Protein AF-A0A7W0M0T5-F1 (afdb_monomer_lite)

Radius of gyration: 12.28 Å; chains: 1; bounding box: 30×27×34 Å

Structure (mmCIF, N/CA/C/O backbone):
data_AF-A0A7W0M0T5-F1
#
_entry.id   AF-A0A7W0M0T5-F1
#
loop_
_atom_site.group_PDB
_atom_site.id
_atom_site.type_symbol
_atom_site.label_atom_id
_atom_site.label_alt_id
_atom_site.label_comp_id
_atom_site.label_asym_id
_atom_site.label_entity_id
_atom_site.label_seq_id
_atom_site.pdbx_PDB_ins_code
_atom_site.Cartn_x
_atom_site.Cartn_y
_atom_site.Cartn_z
_atom_site.occupancy
_atom_site.B_iso_or_equiv
_atom_site.auth_seq_id
_atom_site.auth_comp_id
_atom_site.auth_asym_id
_atom_site.auth_atom_id
_atom_site.pdbx_PDB_model_num
ATOM 1 N N . MET A 1 1 ? -16.115 4.414 -10.309 1.00 71.62 1 MET A N 1
ATOM 2 C CA . MET A 1 1 ? -15.600 4.769 -8.966 1.00 71.62 1 MET A CA 1
ATOM 3 C C . MET A 1 1 ? -15.502 3.499 -8.139 1.00 71.62 1 MET A C 1
ATOM 5 O O . MET A 1 1 ? -16.496 2.791 -8.063 1.00 71.62 1 MET A O 1
ATOM 9 N N . HIS A 1 2 ? -14.337 3.203 -7.556 1.00 86.19 2 HIS A N 1
ATOM 10 C CA . HIS A 1 2 ? -14.154 2.049 -6.670 1.00 86.19 2 HIS A CA 1
ATOM 11 C C . HIS A 1 2 ? -14.142 2.508 -5.212 1.00 86.19 2 HIS A C 1
ATOM 13 O O . HIS A 1 2 ? -13.516 3.514 -4.889 1.00 86.19 2 HIS A O 1
ATOM 19 N N . LYS A 1 3 ? -14.839 1.774 -4.343 1.00 90.69 3 LYS A N 1
ATOM 20 C CA . LYS A 1 3 ? -14.796 1.963 -2.889 1.00 90.69 3 LYS A CA 1
ATOM 21 C C . LYS A 1 3 ? -14.051 0.784 -2.279 1.00 90.69 3 LYS A C 1
ATOM 23 O O . LYS A 1 3 ? -14.447 -0.360 -2.510 1.00 90.69 3 LYS A O 1
ATOM 28 N N . VAL A 1 4 ? -13.003 1.078 -1.520 1.00 92.44 4 VAL A N 1
ATOM 29 C CA . VAL A 1 4 ? -12.210 0.107 -0.760 1.00 92.44 4 VAL A CA 1
ATOM 30 C C . VAL A 1 4 ? -12.389 0.443 0.714 1.00 92.44 4 VAL A C 1
ATOM 32 O O . VAL A 1 4 ? -12.364 1.617 1.087 1.00 92.44 4 VAL A O 1
ATOM 35 N N . THR A 1 5 ? -12.637 -0.567 1.537 1.00 94.56 5 THR A N 1
ATOM 36 C CA . THR A 1 5 ? -12.790 -0.383 2.980 1.00 94.56 5 THR A CA 1
ATOM 37 C C . THR A 1 5 ? -11.430 -0.236 3.657 1.00 94.56 5 THR A C 1
ATOM 39 O O . THR A 1 5 ? -10.408 -0.707 3.160 1.00 94.56 5 THR A O 1
ATOM 42 N N . LEU A 1 6 ? -11.413 0.387 4.835 1.00 93.56 6 LEU A N 1
ATOM 43 C CA . LEU A 1 6 ? -10.195 0.465 5.637 1.00 93.56 6 LEU A CA 1
ATOM 44 C C . LEU A 1 6 ? -9.683 -0.934 6.026 1.00 93.56 6 LEU A C 1
ATOM 46 O O . LEU A 1 6 ? -8.481 -1.165 5.989 1.00 93.56 6 LEU A O 1
ATOM 50 N N . GLY A 1 7 ? -10.587 -1.873 6.331 1.00 94.06 7 GLY A N 1
ATOM 51 C CA . GLY A 1 7 ? -10.229 -3.256 6.662 1.00 94.06 7 GLY A CA 1
ATOM 52 C C . GLY A 1 7 ? -9.484 -3.963 5.530 1.00 94.06 7 GLY A C 1
ATOM 53 O O . GLY A 1 7 ? -8.461 -4.588 5.780 1.00 94.06 7 GLY A O 1
ATOM 54 N N . GLU A 1 8 ? -9.922 -3.783 4.281 1.00 94.44 8 GLU A N 1
ATOM 55 C CA . GLU A 1 8 ? -9.222 -4.334 3.111 1.00 94.44 8 GLU A CA 1
ATOM 56 C C . GLU A 1 8 ? -7.802 -3.771 2.962 1.00 94.44 8 GLU A C 1
ATOM 58 O O . GLU A 1 8 ? -6.887 -4.513 2.627 1.00 94.44 8 GLU A O 1
ATOM 63 N N . LEU A 1 9 ? -7.588 -2.480 3.231 1.00 93.81 9 LEU A N 1
ATOM 64 C CA . LEU A 1 9 ? -6.247 -1.880 3.176 1.00 93.81 9 LEU A CA 1
ATOM 65 C C . LEU A 1 9 ? -5.358 -2.323 4.346 1.00 93.81 9 LEU A C 1
ATOM 67 O O . LEU A 1 9 ? -4.139 -2.418 4.201 1.00 93.81 9 LEU A O 1
ATOM 71 N N . LEU A 1 10 ? -5.959 -2.564 5.514 1.00 94.06 10 LEU A N 1
ATOM 72 C CA . LEU A 1 10 ? -5.232 -2.961 6.712 1.00 94.06 10 LEU A CA 1
ATOM 73 C C . LEU A 1 10 ? -4.924 -4.461 6.762 1.00 94.06 10 LEU A C 1
ATOM 75 O O . LEU A 1 10 ? -4.018 -4.831 7.506 1.00 94.06 10 LEU A O 1
ATOM 79 N N . ASP A 1 11 ? -5.601 -5.296 5.978 1.00 93.94 11 ASP A N 1
ATOM 80 C CA . ASP A 1 11 ? -5.316 -6.728 5.879 1.00 93.94 11 ASP A CA 1
ATOM 81 C C . ASP A 1 11 ? -3.867 -6.972 5.403 1.00 93.94 11 ASP A C 1
ATOM 83 O O . ASP A 1 11 ? -3.507 -6.540 4.300 1.00 93.94 11 ASP A O 1
ATOM 87 N N . PRO A 1 12 ? -3.014 -7.665 6.185 1.00 93.25 12 PRO A N 1
ATOM 88 C CA . PRO A 1 12 ? -1.649 -7.997 5.779 1.00 93.25 12 PRO A CA 1
ATOM 89 C C . PRO A 1 12 ? -1.563 -8.737 4.439 1.00 93.25 12 PRO A C 1
ATOM 91 O O . PRO A 1 12 ? -0.583 -8.564 3.711 1.00 93.25 12 PRO A O 1
ATOM 94 N N . ALA A 1 13 ? -2.589 -9.513 4.068 1.00 92.81 13 ALA A N 1
ATOM 95 C CA . ALA A 1 13 ? -2.649 -10.218 2.790 1.00 92.81 13 ALA A CA 1
ATOM 96 C C . ALA A 1 13 ? -2.710 -9.258 1.590 1.00 92.81 13 ALA A C 1
ATOM 98 O O . ALA A 1 13 ? -2.195 -9.585 0.520 1.00 92.81 13 ALA A O 1
ATOM 99 N N . ASN A 1 14 ? -3.210 -8.041 1.777 1.00 94.31 14 ASN A N 1
ATOM 100 C CA . ASN A 1 14 ? -3.322 -7.041 0.716 1.00 94.31 14 ASN A CA 1
ATOM 101 C C . ASN A 1 14 ? -2.115 -6.095 0.655 1.00 94.31 14 ASN A C 1
ATOM 103 O O . ASN A 1 14 ? -1.989 -5.315 -0.287 1.00 94.31 14 ASN A O 1
ATOM 107 N N . ARG A 1 15 ? -1.197 -6.158 1.625 1.00 94.56 15 ARG A N 1
ATOM 108 C CA . ARG A 1 15 ? -0.025 -5.278 1.706 1.00 94.56 15 ARG A CA 1
ATOM 109 C C . ARG A 1 15 ? 1.190 -5.912 1.044 1.00 94.56 15 ARG A C 1
ATOM 111 O O . ARG A 1 15 ? 1.629 -6.995 1.427 1.00 94.56 15 ARG A O 1
ATOM 118 N N . VAL A 1 16 ? 1.754 -5.209 0.069 1.00 94.69 16 VAL A N 1
ATOM 119 C CA . VAL A 1 16 ? 2.932 -5.653 -0.684 1.00 94.69 16 VAL A CA 1
ATOM 120 C C . VAL A 1 16 ? 3.888 -4.494 -0.914 1.00 94.69 16 VAL A C 1
ATOM 122 O O . VAL A 1 16 ? 3.512 -3.326 -0.893 1.00 94.69 16 VAL A O 1
ATOM 125 N N . ARG A 1 17 ? 5.147 -4.787 -1.199 1.00 95.12 17 ARG A N 1
ATOM 126 C CA . ARG A 1 17 ? 6.051 -3.791 -1.765 1.00 95.12 17 ARG A CA 1
ATOM 127 C C . ARG A 1 17 ? 5.956 -3.843 -3.279 1.00 95.12 17 ARG A C 1
ATOM 129 O O . ARG A 1 17 ? 5.908 -4.920 -3.853 1.00 95.12 17 ARG A O 1
ATOM 136 N N . VAL A 1 18 ? 5.953 -2.693 -3.933 1.00 93.75 18 VAL A N 1
ATOM 137 C CA . VAL A 1 18 ? 5.977 -2.620 -5.393 1.00 93.75 18 VAL A CA 1
ATOM 138 C C . VAL A 1 18 ? 7.312 -2.073 -5.860 1.00 93.75 18 VAL A C 1
ATOM 140 O O . VAL A 1 18 ? 7.785 -1.063 -5.330 1.00 93.75 18 VAL A O 1
ATOM 143 N N . ARG A 1 19 ? 7.920 -2.730 -6.845 1.00 93.94 19 ARG A N 1
ATOM 144 C CA . ARG A 1 19 ? 9.093 -2.232 -7.557 1.00 93.94 19 ARG A CA 1
ATOM 145 C C . ARG A 1 19 ? 8.642 -1.486 -8.808 1.00 93.94 19 ARG A C 1
ATOM 147 O O . ARG A 1 19 ? 7.998 -2.045 -9.688 1.00 93.94 19 ARG A O 1
ATOM 154 N N . HIS A 1 20 ? 8.964 -0.201 -8.866 1.00 88.88 20 HIS A N 1
ATOM 155 C CA . HIS A 1 20 ? 8.779 0.632 -10.048 1.00 88.88 20 HIS A CA 1
ATOM 156 C C . HIS A 1 20 ? 9.962 0.425 -11.017 1.00 88.88 20 HIS A C 1
ATOM 158 O O . HIS A 1 20 ? 11.087 0.243 -10.543 1.00 88.88 20 HIS A O 1
ATOM 164 N N . PRO A 1 21 ? 9.776 0.539 -12.348 1.00 87.31 21 PRO A N 1
ATOM 165 C CA . PRO A 1 21 ? 10.857 0.391 -13.334 1.00 87.31 21 PRO A CA 1
ATOM 166 C C . PRO A 1 21 ? 12.064 1.314 -13.130 1.00 87.31 21 PRO A C 1
ATOM 168 O O . PRO A 1 21 ? 13.164 1.006 -13.568 1.00 87.31 21 PRO A O 1
ATOM 171 N N . SER A 1 22 ? 11.881 2.441 -12.438 1.00 87.75 22 SER A N 1
ATOM 172 C CA . SER A 1 22 ? 12.987 3.327 -12.042 1.00 87.75 22 SER A CA 1
ATOM 173 C C . SER A 1 22 ? 13.887 2.748 -10.939 1.00 87.75 22 SER A C 1
ATOM 175 O O . SER A 1 22 ? 14.835 3.405 -10.523 1.00 87.75 22 SER A O 1
ATOM 177 N N . GLY A 1 23 ? 13.566 1.565 -10.409 1.00 87.44 23 GLY A N 1
ATOM 178 C CA . GLY A 1 23 ? 14.257 0.918 -9.293 1.00 87.44 23 GLY A CA 1
ATOM 179 C C . GLY A 1 23 ? 13.710 1.282 -7.909 1.00 87.44 23 GLY A C 1
ATOM 180 O O . GLY A 1 23 ? 14.086 0.649 -6.923 1.00 87.44 23 GLY A O 1
ATOM 181 N N . TYR A 1 24 ? 12.801 2.259 -7.806 1.00 90.56 24 TYR A N 1
ATOM 182 C CA . TYR A 1 24 ? 12.175 2.622 -6.533 1.00 90.56 24 TYR A CA 1
ATOM 183 C C . TYR A 1 24 ? 11.269 1.496 -6.018 1.00 90.56 24 TYR A C 1
ATOM 185 O O . TYR A 1 24 ? 10.428 0.990 -6.759 1.00 90.56 24 TYR A O 1
ATOM 193 N N . VAL A 1 25 ? 11.404 1.141 -4.735 1.00 93.50 25 VAL A N 1
ATOM 194 C CA . VAL A 1 25 ? 10.554 0.137 -4.082 1.00 93.50 25 VAL A CA 1
ATOM 195 C C . VAL A 1 25 ? 9.774 0.773 -2.939 1.00 93.50 25 VAL A C 1
ATOM 197 O O . VAL A 1 25 ? 10.350 1.123 -1.906 1.00 93.50 25 VAL A O 1
ATOM 200 N N . GLY A 1 26 ? 8.457 0.867 -3.092 1.00 93.94 26 GLY A N 1
ATOM 201 C CA . GLY A 1 26 ? 7.559 1.513 -2.131 1.00 93.94 26 GLY A CA 1
ATOM 202 C C . GLY A 1 26 ? 6.443 0.592 -1.634 1.00 93.94 26 GLY A C 1
ATOM 203 O O . GLY A 1 26 ? 6.333 -0.540 -2.105 1.00 93.94 26 GLY A O 1
ATOM 204 N N . PRO A 1 27 ? 5.623 1.053 -0.677 1.00 95.81 27 PRO A N 1
ATOM 205 C CA . PRO A 1 27 ? 4.419 0.339 -0.272 1.00 95.81 27 PRO A CA 1
ATOM 206 C C . PRO A 1 27 ? 3.389 0.326 -1.406 1.00 95.81 27 PRO A C 1
ATOM 208 O O . PRO A 1 27 ? 3.289 1.275 -2.189 1.00 95.81 27 PRO A O 1
ATOM 211 N N . ALA A 1 28 ? 2.603 -0.740 -1.461 1.00 95.62 28 ALA A N 1
ATOM 212 C CA . ALA A 1 28 ? 1.436 -0.870 -2.311 1.00 95.62 28 ALA A CA 1
ATOM 213 C C . ALA A 1 28 ? 0.371 -1.748 -1.643 1.00 95.62 28 ALA A C 1
ATOM 215 O O . ALA A 1 28 ? 0.662 -2.562 -0.764 1.00 95.62 28 ALA A O 1
ATOM 216 N N . PHE A 1 29 ? -0.869 -1.572 -2.087 1.00 94.75 29 PHE A N 1
ATOM 217 C CA . PHE A 1 29 ? -2.017 -2.344 -1.628 1.00 94.75 29 PHE A CA 1
ATOM 218 C C . PHE A 1 29 ? -2.665 -3.031 -2.827 1.00 94.75 29 PHE A C 1
ATOM 220 O O . PHE A 1 29 ? -3.147 -2.351 -3.735 1.00 94.75 29 PHE A O 1
ATOM 227 N N . CYS A 1 30 ? -2.657 -4.362 -2.831 1.00 93.50 30 CYS A N 1
ATOM 228 C CA . CYS A 1 30 ? -3.396 -5.187 -3.780 1.00 93.50 30 CYS A CA 1
ATOM 229 C C . CYS A 1 30 ? -4.761 -5.481 -3.172 1.00 93.50 30 CYS A C 1
ATOM 231 O O . CYS A 1 30 ? -4.866 -6.256 -2.230 1.00 93.50 30 CYS A O 1
ATOM 233 N N . VAL A 1 31 ? -5.793 -4.815 -3.672 1.00 92.56 31 VAL A N 1
ATOM 234 C CA . VAL A 1 31 ? -7.157 -4.931 -3.157 1.00 92.56 31 VAL A CA 1
ATOM 235 C C . VAL A 1 31 ? -8.087 -5.200 -4.323 1.00 92.56 31 VAL A C 1
ATOM 237 O O . VAL A 1 31 ? -8.277 -4.346 -5.193 1.00 92.56 31 VAL A O 1
ATOM 240 N N . ARG A 1 32 ? -8.694 -6.391 -4.334 1.00 88.56 32 ARG A N 1
ATOM 241 C CA . ARG A 1 32 ? -9.493 -6.86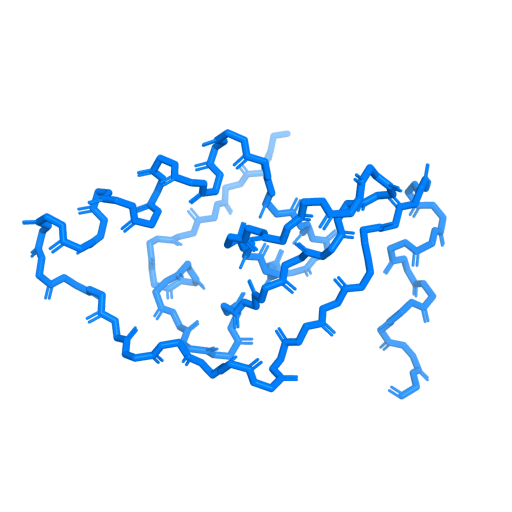5 -5.477 1.00 88.56 32 ARG A CA 1
ATOM 242 C C . ARG A 1 32 ? -8.628 -6.807 -6.750 1.00 88.56 32 ARG A C 1
ATOM 244 O O . ARG A 1 32 ? -7.453 -7.138 -6.692 1.00 88.56 32 ARG A O 1
ATOM 251 N N . ASP A 1 33 ? -9.165 -6.314 -7.864 1.00 85.50 33 ASP A N 1
ATOM 252 C CA . ASP A 1 33 ? -8.431 -6.176 -9.131 1.00 85.50 33 ASP A CA 1
ATOM 253 C C . ASP A 1 33 ? -7.643 -4.852 -9.254 1.00 85.50 33 ASP A C 1
ATOM 255 O O . ASP A 1 33 ? -7.371 -4.377 -10.361 1.00 85.50 33 ASP A O 1
ATOM 259 N N . LEU A 1 34 ? -7.332 -4.194 -8.130 1.00 88.56 34 LEU A N 1
ATOM 260 C CA . LEU A 1 34 ? -6.673 -2.889 -8.096 1.00 88.56 34 LEU A CA 1
ATOM 261 C C . LEU A 1 34 ? -5.368 -2.942 -7.313 1.00 88.56 34 LEU A C 1
ATOM 263 O O . LEU A 1 34 ? -5.290 -3.501 -6.221 1.00 88.56 34 LEU A O 1
ATOM 267 N N . ILE A 1 35 ? -4.371 -2.238 -7.841 1.00 91.50 35 ILE A N 1
ATOM 268 C CA . ILE A 1 35 ? -3.121 -1.968 -7.141 1.00 91.50 35 ILE A CA 1
ATOM 269 C C . ILE A 1 35 ? -3.078 -0.474 -6.836 1.00 91.50 35 ILE A C 1
ATOM 271 O O . ILE A 1 35 ? -3.024 0.358 -7.743 1.00 91.50 35 ILE A O 1
ATOM 275 N N . VAL A 1 36 ? -3.097 -0.128 -5.552 1.00 93.25 36 VAL A N 1
ATOM 276 C CA . VAL A 1 36 ? -2.833 1.234 -5.076 1.00 93.25 36 VAL A CA 1
ATOM 277 C C . VAL A 1 36 ? -1.339 1.340 -4.813 1.00 93.25 36 VAL A C 1
ATOM 279 O O . VAL A 1 36 ? -0.810 0.614 -3.977 1.00 93.25 36 VAL A O 1
ATOM 282 N N . TRP A 1 37 ? -0.651 2.236 -5.513 1.00 93.94 37 TRP A N 1
ATOM 283 C CA . TRP A 1 37 ? 0.806 2.367 -5.452 1.00 93.94 37 TRP A CA 1
ATOM 284 C C . TRP A 1 37 ? 1.253 3.834 -5.512 1.00 93.94 37 TRP A C 1
ATOM 286 O O . TRP A 1 37 ? 0.434 4.756 -5.573 1.00 93.94 37 TRP A O 1
ATOM 296 N N . GLY A 1 38 ? 2.569 4.052 -5.468 1.00 93.06 38 GLY A N 1
ATOM 297 C CA . GLY A 1 38 ? 3.174 5.372 -5.623 1.00 93.06 38 GLY A CA 1
ATOM 298 C C . GLY A 1 38 ? 2.875 6.292 -4.441 1.00 93.06 38 GLY A C 1
ATOM 299 O O . GLY A 1 38 ? 2.860 5.856 -3.287 1.00 93.06 38 GLY A O 1
ATOM 300 N N . PHE A 1 39 ? 2.634 7.574 -4.727 1.00 94.50 39 PHE A N 1
ATOM 301 C CA . PHE A 1 39 ? 2.403 8.591 -3.697 1.00 94.50 39 PHE A CA 1
ATOM 302 C C . PHE A 1 39 ? 1.233 8.235 -2.772 1.00 94.50 39 PHE A C 1
ATOM 304 O O . PHE A 1 39 ? 1.374 8.302 -1.553 1.00 94.5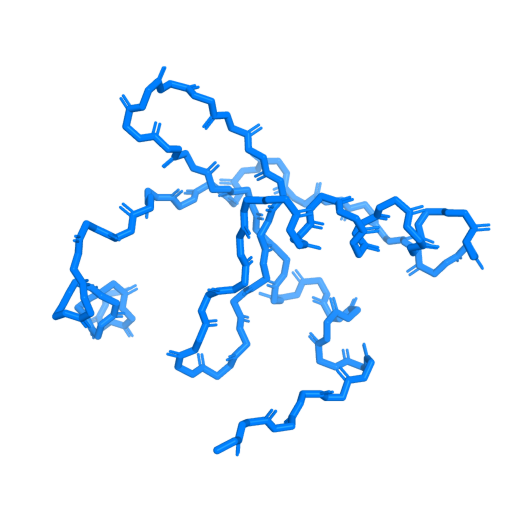0 39 PHE A O 1
ATOM 311 N N . THR A 1 40 ? 0.101 7.801 -3.330 1.00 94.56 40 THR A N 1
ATOM 312 C CA . THR A 1 40 ? -1.101 7.480 -2.549 1.00 94.56 40 THR A CA 1
ATOM 313 C C . THR A 1 40 ? -0.855 6.336 -1.575 1.00 94.56 40 THR A C 1
ATOM 315 O O . THR A 1 40 ? -1.228 6.437 -0.409 1.00 94.56 40 THR A O 1
ATOM 318 N N . ALA A 1 41 ? -0.183 5.270 -2.015 1.00 95.44 41 ALA A N 1
ATOM 319 C CA . ALA A 1 41 ? 0.151 4.161 -1.128 1.00 95.44 41 ALA A CA 1
ATOM 320 C C . ALA A 1 41 ? 1.141 4.581 -0.032 1.00 95.44 41 ALA A C 1
ATOM 322 O O . ALA A 1 41 ? 0.970 4.202 1.125 1.00 95.44 41 ALA A O 1
ATOM 323 N N . GLY A 1 42 ? 2.130 5.414 -0.373 1.00 95.38 42 GLY A N 1
ATOM 324 C CA . GLY A 1 42 ? 3.050 5.993 0.605 1.00 95.38 42 GLY A CA 1
ATOM 325 C C . GLY A 1 42 ? 2.334 6.839 1.658 1.00 95.38 42 GLY A C 1
ATOM 326 O O . GLY A 1 42 ? 2.619 6.712 2.848 1.00 95.38 42 GLY A O 1
ATOM 327 N N . LEU A 1 43 ? 1.376 7.667 1.238 1.00 97.25 43 LEU A N 1
ATOM 328 C CA . LEU A 1 43 ? 0.577 8.489 2.143 1.00 97.25 43 LEU A CA 1
ATOM 329 C C . LEU A 1 43 ? -0.287 7.629 3.073 1.00 97.25 43 LEU A C 1
ATOM 331 O O . LEU A 1 43 ? -0.260 7.842 4.283 1.00 97.25 43 LEU A O 1
ATOM 335 N N . LEU A 1 44 ? -1.000 6.637 2.533 1.00 96.19 44 LEU A N 1
ATOM 336 C CA . LEU A 1 44 ? -1.824 5.718 3.326 1.00 96.19 44 LEU A CA 1
ATOM 337 C C . LEU A 1 44 ? -0.990 4.950 4.353 1.00 96.19 44 LEU A C 1
ATOM 339 O O . LEU A 1 44 ? -1.350 4.937 5.526 1.00 96.19 44 LEU A O 1
ATOM 343 N N . ALA A 1 45 ? 0.150 4.383 3.941 1.00 95.56 45 ALA A N 1
ATOM 344 C CA . ALA A 1 45 ? 1.050 3.674 4.847 1.00 95.56 45 ALA A CA 1
ATOM 345 C C . ALA A 1 45 ? 1.488 4.573 6.015 1.00 95.56 45 ALA A C 1
ATOM 347 O O . ALA A 1 45 ? 1.358 4.184 7.170 1.00 95.56 45 ALA A O 1
ATOM 348 N N . ARG A 1 46 ? 1.902 5.817 5.733 1.00 95.88 46 ARG A N 1
ATOM 349 C CA . ARG A 1 46 ? 2.294 6.782 6.775 1.00 95.88 46 ARG A CA 1
ATOM 350 C C . ARG A 1 46 ? 1.142 7.155 7.705 1.00 95.88 46 ARG A C 1
ATOM 352 O O . ARG A 1 46 ? 1.368 7.293 8.904 1.00 95.88 46 ARG A O 1
ATOM 359 N N . ILE A 1 47 ? -0.071 7.316 7.172 1.00 97.12 47 ILE A N 1
ATOM 360 C CA . ILE A 1 47 ? -1.271 7.575 7.979 1.00 97.12 47 ILE A CA 1
ATOM 361 C C . ILE A 1 47 ? -1.552 6.385 8.900 1.00 97.12 47 ILE A C 1
ATOM 363 O O . ILE A 1 47 ? -1.812 6.589 10.081 1.00 97.12 47 ILE A O 1
ATOM 367 N N . PHE A 1 48 ? -1.455 5.151 8.401 1.00 96.25 48 PHE A N 1
ATOM 368 C CA . PHE A 1 48 ? -1.684 3.954 9.214 1.00 96.25 48 PHE A CA 1
ATOM 369 C C . PHE A 1 48 ? -0.627 3.785 10.302 1.00 96.25 48 PHE A C 1
ATOM 371 O O . PHE A 1 48 ? -0.982 3.463 11.436 1.00 96.25 48 PHE A O 1
ATOM 378 N N . THR A 1 49 ? 0.645 4.064 9.995 1.00 95.50 49 THR A N 1
ATOM 379 C CA . THR A 1 49 ? 1.715 4.083 11.001 1.00 95.50 49 THR A CA 1
ATOM 380 C C . THR A 1 49 ? 1.429 5.138 12.070 1.00 95.50 49 THR A C 1
ATOM 382 O O . THR A 1 49 ? 1.485 4.831 13.257 1.00 95.50 49 THR A O 1
ATOM 385 N N . ALA A 1 50 ? 1.061 6.361 11.673 1.00 97.06 50 ALA A N 1
ATOM 386 C CA . ALA A 1 50 ? 0.749 7.442 12.609 1.00 97.06 50 ALA A CA 1
ATOM 387 C C . ALA A 1 50 ? -0.497 7.156 13.468 1.00 97.06 50 ALA A C 1
ATOM 389 O O . ALA A 1 50 ? -0.548 7.560 14.626 1.00 97.06 50 ALA A O 1
ATOM 390 N N . ALA A 1 51 ? -1.484 6.446 12.918 1.00 96.56 51 ALA A N 1
ATOM 391 C CA . ALA A 1 51 ? -2.695 6.035 13.625 1.00 96.56 51 ALA A CA 1
ATOM 392 C C . ALA A 1 51 ? -2.501 4.796 14.522 1.00 96.56 51 ALA A C 1
ATOM 394 O O . ALA A 1 51 ? -3.412 4.439 15.265 1.00 96.56 51 ALA A O 1
ATOM 395 N N . GLY A 1 52 ? -1.349 4.116 14.449 1.00 95.94 52 GLY A N 1
ATOM 396 C CA . GLY A 1 52 ? -1.094 2.877 15.191 1.00 95.94 52 GLY A CA 1
ATOM 397 C C . GLY A 1 52 ? -1.857 1.654 14.665 1.00 95.94 52 GLY A C 1
ATOM 398 O O . GLY A 1 52 ? -1.982 0.661 15.373 1.00 95.94 52 GLY A O 1
ATOM 399 N N . TRP A 1 53 ? -2.379 1.709 13.435 1.00 94.56 53 TRP A N 1
ATOM 400 C CA . TRP A 1 53 ? -3.079 0.587 12.782 1.00 94.56 53 TRP A CA 1
ATOM 401 C C . TRP A 1 53 ? -2.163 -0.246 11.882 1.00 94.56 53 TRP A C 1
ATOM 403 O O . TRP A 1 53 ? -2.580 -1.241 11.280 1.00 94.56 53 TRP A O 1
ATOM 413 N N . ASP A 1 54 ? -0.918 0.196 11.734 1.00 89.56 54 ASP A N 1
ATOM 414 C CA . ASP A 1 54 ? 0.049 -0.473 10.889 1.00 89.56 54 ASP A CA 1
ATOM 415 C C . ASP A 1 54 ? 0.501 -1.793 11.515 1.00 89.56 54 ASP A C 1
ATOM 417 O O . ASP A 1 54 ? 0.746 -1.892 12.715 1.00 89.56 54 ASP A O 1
ATOM 421 N N . GLN A 1 55 ? 0.606 -2.814 10.676 1.00 87.00 55 GLN A N 1
ATOM 422 C CA . GLN A 1 55 ? 1.140 -4.118 11.032 1.00 87.00 55 GLN A CA 1
ATOM 423 C C . GLN A 1 55 ? 2.466 -4.317 10.296 1.00 87.00 55 GLN A C 1
ATOM 425 O O . GLN A 1 55 ? 2.679 -3.688 9.252 1.00 87.00 55 GLN A O 1
ATOM 430 N N . PRO A 1 56 ? 3.359 -5.189 10.798 1.00 88.19 56 PRO A N 1
ATOM 431 C CA . PRO A 1 56 ? 4.612 -5.492 10.122 1.00 88.19 56 PRO A CA 1
ATOM 432 C C . PRO A 1 56 ? 4.379 -5.901 8.666 1.00 88.19 56 PRO A C 1
ATOM 434 O O . PRO A 1 56 ? 3.590 -6.798 8.373 1.00 88.19 56 PRO A O 1
ATOM 437 N N . TRP A 1 57 ? 5.074 -5.235 7.749 1.00 89.50 57 TRP A N 1
ATOM 438 C CA . TRP A 1 57 ? 5.021 -5.566 6.330 1.00 89.50 57 TRP A CA 1
ATOM 439 C C . TRP A 1 57 ? 5.894 -6.788 6.054 1.00 89.50 57 TRP A C 1
ATOM 441 O O . TRP A 1 57 ? 7.046 -6.841 6.490 1.00 89.50 57 TRP A O 1
ATOM 451 N N . ASP A 1 58 ? 5.384 -7.742 5.275 1.00 89.81 58 ASP A N 1
ATOM 452 C CA . ASP A 1 58 ? 6.214 -8.834 4.776 1.00 89.81 58 ASP A CA 1
ATOM 453 C C . ASP A 1 58 ? 7.167 -8.305 3.694 1.00 89.81 58 ASP A C 1
ATOM 455 O O . ASP A 1 58 ? 6.780 -8.028 2.556 1.00 89.81 58 ASP A O 1
ATOM 459 N N . ALA A 1 59 ? 8.444 -8.172 4.053 1.00 87.00 59 ALA A N 1
ATOM 460 C CA . ALA A 1 59 ? 9.486 -7.672 3.164 1.00 87.00 59 ALA A CA 1
ATOM 461 C C . ALA A 1 59 ? 9.738 -8.571 1.940 1.00 87.00 59 ALA A C 1
ATOM 463 O O . ALA A 1 59 ? 10.344 -8.106 0.972 1.00 87.00 59 ALA A O 1
ATOM 464 N N . ARG A 1 60 ? 9.292 -9.834 1.968 1.00 91.81 60 ARG A N 1
ATOM 465 C CA . ARG A 1 60 ? 9.455 -10.792 0.865 1.00 91.81 60 ARG A CA 1
ATOM 466 C C . ARG A 1 60 ? 8.394 -10.621 -0.216 1.00 91.81 60 ARG A C 1
ATOM 468 O O . ARG A 1 60 ? 8.613 -11.044 -1.347 1.00 91.81 60 ARG A O 1
ATOM 475 N N . ARG A 1 61 ? 7.267 -9.979 0.098 1.00 92.25 61 ARG A N 1
ATOM 476 C CA . ARG A 1 61 ? 6.163 -9.761 -0.844 1.00 92.25 61 ARG A CA 1
ATOM 477 C C . ARG A 1 61 ? 6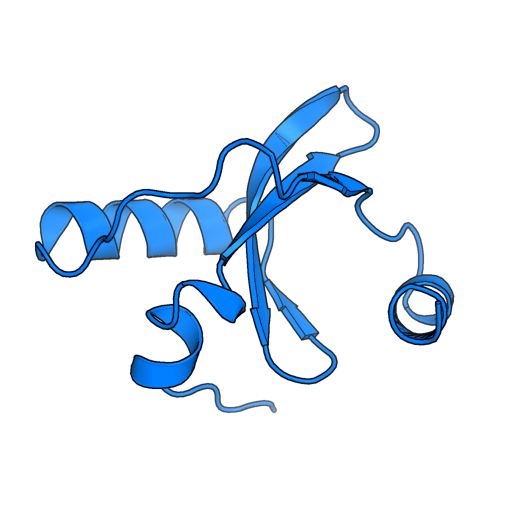.424 -8.532 -1.700 1.00 92.25 61 ARG A C 1
ATOM 479 O O . ARG A 1 61 ? 5.815 -7.484 -1.500 1.00 92.25 61 ARG A O 1
ATOM 486 N N . VAL A 1 62 ? 7.362 -8.663 -2.633 1.00 93.38 62 VAL A N 1
ATOM 487 C CA . VAL A 1 62 ? 7.658 -7.636 -3.634 1.00 93.38 62 VAL A CA 1
ATOM 488 C C . VAL A 1 62 ? 7.025 -8.037 -4.963 1.00 93.38 62 VAL A C 1
ATOM 490 O O . VAL A 1 62 ? 7.321 -9.113 -5.474 1.00 93.38 62 VAL A O 1
ATOM 493 N N . ILE A 1 63 ? 6.188 -7.171 -5.526 1.00 92.19 63 ILE A N 1
ATOM 494 C CA . ILE A 1 63 ? 5.635 -7.323 -6.874 1.00 92.19 63 ILE A CA 1
ATOM 495 C C . ILE A 1 63 ? 6.250 -6.289 -7.815 1.00 92.19 63 ILE A C 1
ATOM 497 O O . ILE A 1 63 ? 6.580 -5.172 -7.408 1.00 92.19 63 ILE A O 1
ATOM 501 N N . GLU A 1 64 ? 6.391 -6.645 -9.084 1.00 91.56 64 GLU A N 1
ATOM 502 C CA . GLU A 1 64 ? 6.771 -5.690 -10.121 1.00 91.56 64 GLU A CA 1
ATOM 503 C C . GLU A 1 64 ? 5.551 -4.850 -10.502 1.00 91.56 64 GLU A C 1
ATOM 505 O O . GLU A 1 64 ? 4.440 -5.373 -10.624 1.00 91.56 64 GLU A O 1
ATOM 510 N N . LEU A 1 65 ? 5.732 -3.537 -10.662 1.00 86.06 65 LEU A N 1
ATOM 511 C CA . LEU A 1 65 ? 4.635 -2.673 -11.077 1.00 86.06 65 LEU A CA 1
ATOM 512 C C . LEU A 1 65 ? 4.200 -3.054 -12.503 1.00 86.06 65 LEU A C 1
ATOM 514 O O . LEU A 1 65 ? 5.016 -2.959 -13.424 1.00 86.06 65 LEU A O 1
ATOM 518 N N . PRO A 1 66 ? 2.929 -3.429 -12.722 1.00 76.75 66 PRO A N 1
ATOM 519 C CA . PRO A 1 66 ? 2.452 -3.721 -14.062 1.00 76.75 66 PRO A CA 1
ATOM 520 C C . PRO A 1 66 ? 2.492 -2.456 -14.921 1.00 76.75 66 PRO A C 1
ATOM 522 O O . PRO A 1 66 ? 1.924 -1.421 -14.568 1.00 76.75 66 PRO A O 1
ATOM 525 N N . MET A 1 67 ? 3.155 -2.554 -16.072 1.00 71.25 67 MET A N 1
ATOM 526 C CA . MET A 1 67 ? 3.317 -1.448 -17.022 1.00 71.25 67 MET A CA 1
ATOM 527 C C . MET A 1 67 ? 2.040 -1.162 -17.817 1.00 71.25 67 MET A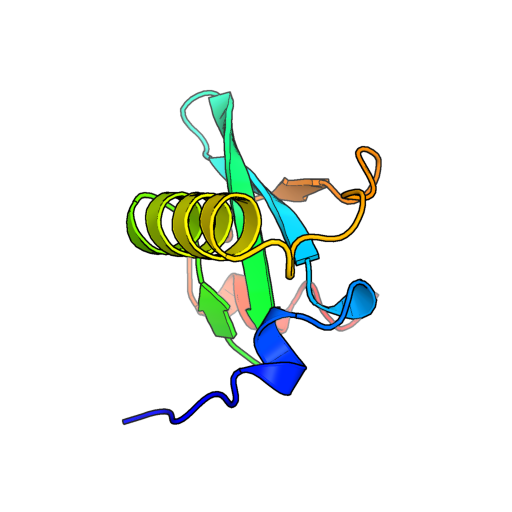 C 1
ATOM 529 O O . MET A 1 67 ? 1.917 -0.112 -18.449 1.00 71.25 67 MET A O 1
ATOM 533 N N . SER A 1 68 ? 1.068 -2.076 -17.773 1.00 67.44 68 SER A N 1
ATOM 534 C CA . SER A 1 68 ? -0.251 -1.901 -18.364 1.00 67.44 68 SER A CA 1
ATOM 535 C C . SER A 1 68 ? -1.353 -2.577 -17.539 1.00 67.44 68 SER A C 1
ATOM 537 O O . SER A 1 68 ? -1.127 -3.560 -16.835 1.00 67.44 68 SER A O 1
ATOM 539 N N . LEU A 1 69 ? -2.599 -2.108 -17.693 1.00 59.44 69 LEU A N 1
ATOM 540 C CA . LEU A 1 69 ? -3.788 -2.764 -17.117 1.00 59.44 69 LEU A CA 1
ATOM 541 C C . LEU A 1 69 ? -3.940 -4.230 -17.562 1.00 59.44 69 LEU A C 1
ATOM 543 O O . LEU A 1 69 ? -4.571 -5.022 -16.866 1.00 59.44 69 LEU A O 1
ATOM 547 N N . ARG A 1 70 ? -3.376 -4.602 -18.719 1.00 57.97 70 ARG A N 1
ATOM 548 C CA . ARG A 1 70 ? -3.387 -5.989 -19.205 1.00 57.97 70 ARG A CA 1
ATOM 549 C C . ARG A 1 70 ? -2.478 -6.894 -18.374 1.00 57.97 70 ARG A C 1
ATOM 551 O O . ARG A 1 70 ? -2.773 -8.081 -18.262 1.00 57.97 70 ARG A O 1
ATOM 558 N N . ASP A 1 71 ? -1.434 -6.337 -17.769 1.00 62.34 71 ASP A N 1
ATOM 559 C CA . ASP A 1 71 ? -0.465 -7.084 -16.964 1.00 62.34 71 ASP A CA 1
ATOM 560 C C . ASP A 1 71 ? -0.997 -7.341 -15.547 1.00 62.34 71 ASP A C 1
ATOM 562 O O . ASP A 1 71 ? -0.721 -8.389 -14.969 1.00 62.34 71 ASP A O 1
ATOM 566 N N . VAL A 1 72 ? -1.867 -6.454 -15.039 1.00 58.88 72 VAL A N 1
ATOM 567 C CA . VAL A 1 72 ? -2.563 -6.617 -13.746 1.00 58.88 72 VAL A CA 1
ATOM 568 C C . VAL A 1 72 ? -3.367 -7.924 -13.699 1.00 58.88 72 VAL A C 1
ATOM 570 O O . VAL A 1 72 ? -3.320 -8.634 -12.703 1.00 58.88 72 VAL A O 1
ATOM 573 N N . ARG A 1 73 ? -4.070 -8.287 -14.784 1.00 53.88 73 ARG A N 1
ATOM 574 C CA . ARG A 1 73 ? -4.869 -9.530 -14.845 1.00 53.88 73 ARG A CA 1
ATOM 575 C C . ARG A 1 73 ? -4.034 -10.804 -14.967 1.00 53.88 73 ARG A C 1
ATOM 577 O O . ARG A 1 73 ? -4.546 -11.876 -14.667 1.00 53.88 73 ARG A O 1
ATOM 584 N N . ARG A 1 74 ? -2.793 -10.711 -15.454 1.00 51.31 74 ARG A N 1
ATOM 585 C CA . ARG A 1 74 ? -1.946 -11.885 -15.711 1.00 51.31 74 ARG A CA 1
ATOM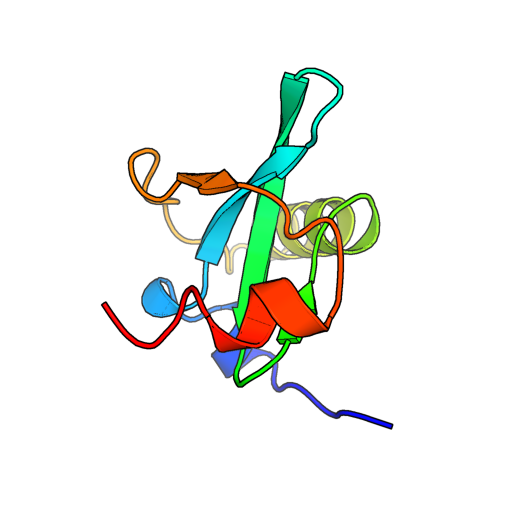 586 C C . ARG A 1 74 ? -1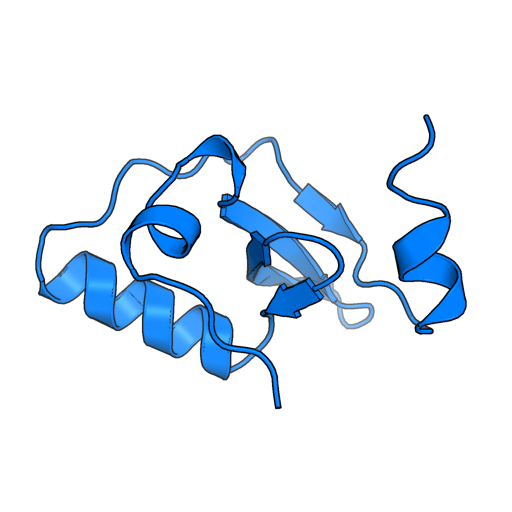.153 -12.305 -14.473 1.00 51.31 74 ARG A C 1
ATOM 588 O O . ARG A 1 74 ? -0.945 -13.490 -14.287 1.00 51.31 74 ARG A O 1
ATOM 595 N N . GLY A 1 75 ? -0.802 -11.362 -13.597 1.00 49.34 75 GLY A N 1
ATOM 596 C CA . GLY A 1 75 ? -0.084 -11.639 -12.344 1.00 49.34 75 GLY A CA 1
ATOM 597 C C . GLY A 1 75 ? -0.917 -12.272 -11.219 1.00 49.34 75 GLY A C 1
ATOM 598 O O . GLY A 1 75 ? -0.426 -12.347 -10.100 1.00 49.34 75 GLY A O 1
ATOM 599 N N . GLN A 1 76 ? -2.166 -12.681 -11.485 1.00 48.84 76 GLN A N 1
ATOM 600 C CA . GLN A 1 76 ? -3.082 -13.281 -10.500 1.00 48.84 76 GLN A CA 1
ATOM 601 C C . GLN A 1 76 ? -3.500 -14.724 -10.867 1.00 48.84 76 GLN A C 1
ATOM 603 O O . GLN A 1 76 ? -4.377 -15.279 -10.211 1.00 48.84 76 GLN A O 1
ATOM 608 N N . LEU A 1 77 ? -2.920 -15.322 -11.921 1.00 37.56 77 LEU A N 1
ATOM 609 C CA . LEU A 1 77 ? -3.264 -16.667 -12.419 1.00 37.56 77 LEU A CA 1
ATOM 610 C C . LEU A 1 77 ? -2.139 -17.713 -12.302 1.00 37.56 77 LEU A C 1
ATOM 612 O O . LEU A 1 77 ? -2.326 -18.816 -12.809 1.00 37.56 77 LEU A O 1
ATOM 616 N N . ASP A 1 78 ? -1.041 -17.405 -11.609 1.00 34.97 78 ASP A N 1
ATOM 617 C CA . ASP A 1 78 ? 0.034 -18.365 -11.315 1.00 34.97 78 ASP A CA 1
ATOM 618 C C . ASP A 1 78 ? 0.214 -18.554 -9.801 1.00 34.97 78 ASP A C 1
ATOM 620 O O . ASP A 1 78 ? 0.348 -17.529 -9.087 1.00 34.97 78 ASP A O 1
#

Secondary structure (DSSP, 8-state):
-----HHHHH-GGGEEEEE-TTS-EEEEEEETTEEE-HHHHHHHHHHHHHHT------TT-EEEPPSSHHHHTTTT--

pLDDT: mean 86.33, std 14.77, range [34.97, 97.25]

Sequence (78 aa):
MHKVTLGELLDPANRVRVRHPSGYVGPAFCVRDLIVWGFTAGLLARIFTAAGWDQPWDARRVIELPMSLRDVRRGQLD

Foldseek 3Di:
DDDDDPVQQLPLVQWAWEQEPVRDIHIWGRGPLDIRDDPRRRVVQVVCVVVVSHDDHDHVRYDYDDPDSVVSVVVVPD